Protein AF-A0A9E2DCU9-F1 (afdb_monomer_lite)

Secondary structure (DSSP, 8-state):
----PPPPP-----PPPHHHHHHHHHHHHHHHHHHHHHHH--HHHHHHHHHHHHHHHHHHHHHHHHHT-TTTTTHHHHHHHHHHHHHHTT-TTHHHHHHHHHHHHHHHHHHHHHHT-

Sequence (117 aa):
MTESNPSPPNQSQTALPWDVIIHSTTGIACLVIGAFMVITGAAWSTHTFSALMLLSFVSALIISATTHSWVRGHFLAMAPIIGIALGYLGFEWGFALAYALIW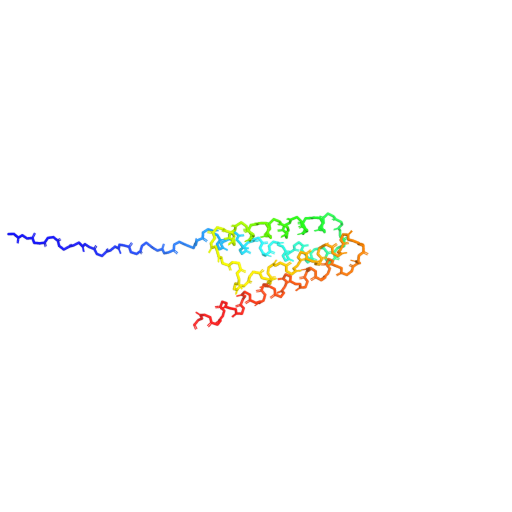AAFLHFVWRGLLQK

Radius of gyration: 19.75 Å; chains: 1; bounding box: 63×26×60 Å

Structure (mmCIF, N/CA/C/O backbone):
data_AF-A0A9E2DCU9-F1
#
_entry.id   AF-A0A9E2DCU9-F1
#
loop_
_atom_site.group_PDB
_atom_site.id
_atom_site.type_symbol
_atom_site.label_atom_id
_atom_site.label_alt_id
_atom_site.label_comp_id
_atom_site.label_asym_id
_atom_site.label_entity_id
_atom_site.label_seq_id
_atom_site.pdbx_PDB_ins_code
_atom_site.Cartn_x
_atom_site.Cartn_y
_atom_site.Cartn_z
_atom_site.occupancy
_atom_site.B_iso_or_equiv
_atom_site.auth_seq_id
_atom_site.auth_comp_id
_atom_site.auth_asym_id
_atom_site.auth_atom_id
_atom_site.pdbx_PDB_model_num
ATOM 1 N N . MET A 1 1 ? -48.124 10.360 42.986 1.00 42.41 1 MET A N 1
ATOM 2 C CA . MET A 1 1 ? -46.720 10.509 42.559 1.00 42.41 1 MET A CA 1
ATOM 3 C C . MET A 1 1 ? -46.439 9.367 41.599 1.00 42.41 1 MET A C 1
ATOM 5 O O . MET A 1 1 ? -46.310 8.240 42.045 1.00 42.41 1 MET A O 1
ATOM 9 N N . THR A 1 2 ? -46.517 9.617 40.296 1.00 46.66 2 THR A N 1
ATOM 10 C CA . THR A 1 2 ? -46.251 8.618 39.250 1.00 46.66 2 THR A CA 1
ATOM 11 C C . THR A 1 2 ? -44.813 8.794 38.782 1.00 46.66 2 THR A C 1
ATOM 13 O O . THR A 1 2 ? -44.493 9.817 38.182 1.00 46.66 2 THR A O 1
ATOM 16 N N . GLU A 1 3 ? -43.951 7.829 39.100 1.00 49.62 3 GLU A N 1
ATOM 17 C CA . GLU A 1 3 ? -42.584 7.760 38.582 1.00 49.62 3 GLU A CA 1
ATOM 18 C C . GLU A 1 3 ? -42.625 7.537 37.066 1.00 49.62 3 GLU A C 1
ATOM 20 O O . GLU A 1 3 ? -43.043 6.488 36.575 1.00 49.62 3 GLU A O 1
ATOM 25 N N . SER A 1 4 ? -42.215 8.549 36.304 1.00 56.34 4 SER A N 1
ATOM 26 C CA . SER A 1 4 ? -41.923 8.409 34.882 1.00 56.34 4 SER A CA 1
ATOM 27 C C . SER A 1 4 ? -40.601 7.656 34.731 1.00 56.34 4 SER A C 1
ATOM 29 O O . SER A 1 4 ? -39.525 8.236 34.878 1.00 56.34 4 SER A O 1
ATOM 31 N N . ASN A 1 5 ? -40.685 6.356 34.468 1.00 64.06 5 ASN A N 1
ATOM 32 C CA . ASN A 1 5 ? -39.532 5.530 34.125 1.00 64.06 5 ASN A CA 1
ATOM 33 C C . ASN A 1 5 ? -38.954 6.022 32.775 1.00 64.06 5 ASN A C 1
ATOM 35 O O . ASN A 1 5 ? -39.722 6.110 31.811 1.00 64.06 5 ASN A O 1
ATOM 39 N N . PRO A 1 6 ? -37.666 6.401 32.668 1.00 63.28 6 PRO A N 1
ATOM 40 C CA . PRO A 1 6 ? -37.107 6.843 31.397 1.00 63.28 6 PRO A CA 1
ATOM 41 C C . PRO A 1 6 ? -37.018 5.661 30.423 1.00 63.28 6 PRO A C 1
ATOM 43 O O . PRO A 1 6 ? -36.475 4.606 30.748 1.00 63.28 6 PRO A O 1
ATOM 46 N N . SER A 1 7 ? -37.556 5.841 29.216 1.00 58.81 7 SER A N 1
ATOM 47 C CA . SER A 1 7 ? -37.438 4.878 28.118 1.00 58.81 7 SER A CA 1
ATOM 48 C C . SER A 1 7 ? -35.965 4.521 27.860 1.00 58.81 7 SER A C 1
ATOM 50 O O . SER A 1 7 ? -35.112 5.412 27.936 1.00 58.81 7 SER A O 1
ATOM 52 N N . PRO A 1 8 ? -35.638 3.259 27.519 1.00 61.66 8 PRO A N 1
ATOM 53 C CA . PRO A 1 8 ? -34.270 2.892 27.179 1.00 61.66 8 PRO A CA 1
ATOM 54 C C . PRO A 1 8 ? -33.796 3.730 25.982 1.00 61.66 8 PRO A C 1
ATOM 56 O O . PRO A 1 8 ? -34.598 4.012 25.083 1.00 61.66 8 PRO A O 1
ATOM 59 N N . PRO A 1 9 ? -32.518 4.152 25.953 1.00 53.56 9 PRO A N 1
ATOM 60 C CA . PRO A 1 9 ? -31.986 4.896 24.828 1.00 53.56 9 PRO A CA 1
ATOM 61 C C . PRO A 1 9 ? -32.189 4.058 23.570 1.00 53.56 9 PRO A C 1
ATOM 63 O O . PRO A 1 9 ? -31.773 2.901 23.500 1.00 53.56 9 PRO A O 1
ATOM 66 N N . ASN A 1 10 ? -32.877 4.654 22.599 1.00 49.81 10 ASN A N 1
ATOM 67 C CA . ASN A 1 10 ? -33.012 4.130 21.254 1.00 49.81 10 ASN A CA 1
ATOM 68 C C . ASN A 1 10 ? -31.593 3.832 20.753 1.00 49.81 10 ASN A C 1
ATOM 70 O O . ASN A 1 10 ? -30.827 4.766 20.508 1.00 49.81 10 ASN A O 1
ATOM 74 N N . GLN A 1 11 ? -31.217 2.551 20.694 1.00 49.78 11 GLN A N 1
ATOM 75 C CA . GLN A 1 11 ? -29.992 2.106 20.046 1.00 49.78 11 GLN A CA 1
ATOM 76 C C . GLN A 1 11 ? -30.174 2.405 18.565 1.00 49.78 11 GLN A C 1
ATOM 78 O O . GLN A 1 11 ? -30.659 1.578 17.794 1.00 49.78 11 GLN A O 1
ATOM 83 N N . SER A 1 12 ? -29.859 3.646 18.200 1.00 50.75 12 SER A N 1
ATOM 84 C CA . SER A 1 12 ? -29.754 4.094 16.829 1.00 50.75 12 SER A CA 1
ATOM 85 C C . SER A 1 12 ? -28.940 3.049 16.089 1.00 50.75 12 SER A C 1
ATOM 87 O O . SER A 1 12 ? -27.797 2.761 16.451 1.00 50.75 12 SER A O 1
ATOM 89 N N . GLN A 1 13 ? -29.595 2.436 15.101 1.00 49.50 13 GLN A N 1
ATOM 90 C CA . GLN A 1 13 ? -29.004 1.526 14.133 1.00 49.50 13 GLN A CA 1
ATOM 91 C C . GLN A 1 13 ? -27.599 2.025 13.823 1.00 49.50 13 GLN A C 1
ATOM 93 O O . GLN A 1 13 ? -27.435 3.145 13.340 1.00 49.50 13 GLN A O 1
ATOM 98 N N . THR A 1 14 ? -26.603 1.243 14.229 1.00 55.38 14 THR A N 1
ATOM 99 C CA . THR A 1 14 ? -25.198 1.630 14.223 1.00 55.38 14 THR A CA 1
ATOM 100 C C . THR A 1 14 ? -24.789 1.892 12.779 1.00 55.38 14 THR A C 1
ATOM 102 O O . THR A 1 14 ? -24.464 0.966 12.039 1.00 55.38 14 THR A O 1
ATOM 105 N N . ALA A 1 15 ? -24.894 3.147 12.342 1.00 62.94 15 ALA A N 1
ATOM 106 C CA . ALA A 1 15 ? -24.422 3.560 11.036 1.00 62.94 15 ALA A CA 1
ATOM 107 C C . ALA A 1 15 ? -22.939 3.190 10.965 1.00 62.94 15 ALA A C 1
ATOM 109 O O . ALA A 1 15 ? -22.185 3.490 11.895 1.00 62.94 15 ALA A O 1
ATOM 110 N N . LEU A 1 16 ? -22.548 2.488 9.897 1.00 64.25 16 LEU A N 1
ATOM 111 C CA . LEU A 1 16 ? -21.153 2.134 9.665 1.00 64.25 16 LEU A CA 1
ATOM 112 C C . LEU A 1 16 ? -20.313 3.408 9.788 1.00 64.25 16 LEU A C 1
ATOM 114 O O . LEU A 1 16 ? -20.613 4.395 9.108 1.00 64.25 16 LEU A O 1
ATOM 118 N N . PRO A 1 17 ? -19.310 3.423 10.674 1.00 79.75 17 PRO A N 1
ATOM 119 C CA . PRO A 1 17 ? -18.591 4.645 10.954 1.00 79.75 17 PRO A CA 1
ATOM 120 C C . PRO A 1 17 ? -17.807 5.056 9.698 1.00 79.75 17 PRO A C 1
ATOM 122 O O . PRO A 1 17 ? -17.229 4.226 8.988 1.00 79.75 17 PRO A O 1
ATOM 125 N N . TRP A 1 18 ? -17.868 6.349 9.370 1.00 77.56 18 TRP A N 1
ATOM 126 C CA . TRP A 1 18 ? -17.344 6.891 8.110 1.00 77.56 18 TRP A CA 1
ATOM 127 C C . TRP A 1 18 ? -15.843 6.644 7.921 1.00 77.56 18 TRP A C 1
ATOM 129 O O . TRP A 1 18 ? -15.385 6.526 6.785 1.00 77.56 18 TRP A O 1
ATOM 139 N N . ASP A 1 19 ? -15.082 6.525 9.010 1.00 68.75 19 ASP A N 1
ATOM 140 C CA . ASP A 1 19 ? -13.652 6.221 8.966 1.00 68.75 19 ASP A CA 1
ATOM 141 C C . ASP A 1 19 ? -13.383 4.841 8.348 1.00 68.75 19 ASP A C 1
ATOM 143 O O . ASP A 1 19 ? -12.504 4.712 7.496 1.00 68.75 19 ASP A O 1
ATOM 147 N N . VAL A 1 20 ? -14.194 3.833 8.692 1.00 76.06 20 VAL A N 1
ATOM 148 C CA . VAL A 1 20 ? -14.049 2.463 8.185 1.00 76.06 20 VAL A CA 1
ATOM 149 C C . VAL A 1 20 ? -14.339 2.412 6.692 1.00 76.06 20 VAL A C 1
ATOM 151 O O . VAL A 1 20 ? -13.626 1.732 5.950 1.00 76.06 20 VAL A O 1
ATOM 154 N N . ILE A 1 21 ? -15.355 3.153 6.239 1.00 82.62 21 ILE A N 1
ATOM 155 C CA . ILE A 1 21 ? -15.707 3.248 4.820 1.00 82.62 21 ILE A CA 1
ATOM 156 C C . ILE A 1 21 ? -14.536 3.857 4.050 1.00 82.62 21 ILE A C 1
ATOM 158 O O . ILE A 1 21 ? -14.022 3.219 3.136 1.00 82.62 21 ILE A O 1
ATOM 162 N N . ILE A 1 22 ? -14.066 5.038 4.460 1.00 81.75 22 ILE A N 1
ATOM 163 C CA . ILE A 1 22 ? -13.003 5.776 3.763 1.00 81.75 22 ILE A CA 1
ATOM 164 C C . ILE A 1 22 ? -11.688 4.988 3.760 1.00 81.75 22 ILE A C 1
ATOM 166 O O . ILE A 1 22 ? -11.009 4.912 2.732 1.00 81.75 22 ILE A O 1
ATOM 170 N N . HIS A 1 23 ? -11.326 4.372 4.885 1.00 79.06 23 HIS A N 1
ATOM 171 C CA . HIS A 1 23 ? -10.111 3.573 4.995 1.00 79.06 23 HIS A CA 1
ATOM 172 C C . HIS A 1 23 ? -10.166 2.339 4.086 1.00 79.06 23 HIS A C 1
ATOM 174 O O . HIS A 1 23 ? -9.235 2.089 3.317 1.00 79.06 23 HIS A O 1
ATOM 180 N N . SER A 1 24 ? -11.289 1.613 4.102 1.00 79.81 24 SER A N 1
ATOM 181 C CA . SER A 1 24 ? -11.481 0.418 3.273 1.00 79.81 24 SER A CA 1
ATOM 182 C C . SER A 1 24 ? -11.516 0.759 1.782 1.00 79.81 24 SER A C 1
ATOM 184 O O . SER A 1 24 ? -10.864 0.086 0.984 1.00 79.81 24 SER A O 1
ATOM 186 N N . THR A 1 25 ? -12.207 1.836 1.387 1.00 85.00 25 THR A N 1
ATOM 187 C CA . THR A 1 25 ? -12.246 2.283 -0.015 1.00 85.00 25 THR A CA 1
ATOM 188 C C . THR A 1 25 ? -10.877 2.738 -0.503 1.00 85.00 25 THR A C 1
ATOM 190 O O . THR A 1 25 ? -10.495 2.415 -1.626 1.00 85.00 25 THR A O 1
ATOM 193 N N . THR A 1 26 ? -10.112 3.438 0.341 1.00 84.88 26 THR A N 1
ATOM 194 C CA . THR A 1 26 ? -8.754 3.888 0.003 1.00 84.88 26 THR A CA 1
ATOM 195 C C . THR A 1 26 ? -7.809 2.699 -0.163 1.00 84.88 26 THR A C 1
ATOM 197 O O . THR A 1 26 ? -7.063 2.646 -1.138 1.00 84.88 26 THR A O 1
ATOM 200 N N . GLY A 1 27 ? -7.886 1.702 0.725 1.00 83.50 27 GLY A N 1
ATOM 201 C CA . GLY A 1 27 ? -7.094 0.475 0.622 1.00 83.50 27 GLY A CA 1
ATOM 202 C C . GLY A 1 27 ? -7.379 -0.311 -0.662 1.00 83.50 27 GLY A C 1
ATOM 203 O O . GLY A 1 27 ? -6.448 -0.698 -1.367 1.00 83.50 27 GLY A O 1
ATOM 204 N N . ILE A 1 28 ? -8.657 -0.478 -1.020 1.00 87.25 28 ILE A N 1
ATOM 205 C CA . ILE A 1 28 ? -9.061 -1.158 -2.262 1.00 87.25 28 ILE A CA 1
ATOM 206 C C . ILE A 1 28 ? -8.603 -0.367 -3.493 1.00 87.25 28 ILE A C 1
ATOM 208 O O . ILE A 1 28 ? -8.044 -0.952 -4.420 1.00 87.25 28 ILE A O 1
ATOM 212 N N . ALA A 1 29 ? -8.779 0.957 -3.500 1.00 88.00 29 ALA A N 1
ATOM 213 C CA . ALA A 1 29 ? -8.297 1.804 -4.590 1.00 88.00 29 ALA A CA 1
ATOM 214 C C . ALA A 1 29 ? -6.777 1.663 -4.778 1.00 88.00 29 ALA A C 1
ATOM 216 O O . ALA A 1 29 ? -6.301 1.519 -5.903 1.00 88.00 29 ALA A O 1
ATOM 217 N N . CYS A 1 30 ? -6.021 1.611 -3.680 1.00 87.50 30 CYS A 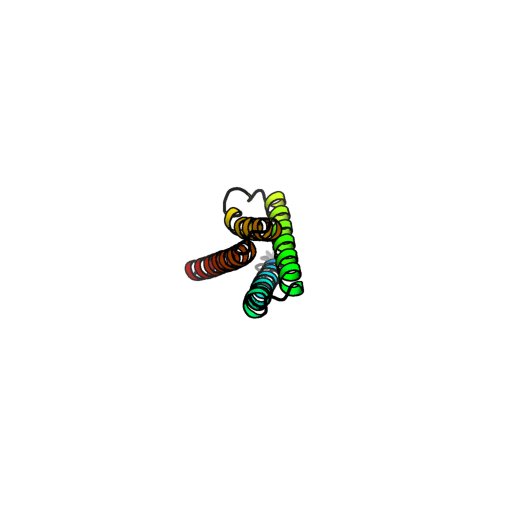N 1
ATOM 218 C CA . CYS A 1 30 ? -4.582 1.376 -3.717 1.00 87.50 30 CYS A CA 1
ATOM 219 C C . CYS A 1 30 ? -4.216 -0.001 -4.294 1.00 87.50 30 CYS A C 1
ATOM 221 O O . CYS A 1 30 ? -3.256 -0.102 -5.054 1.00 87.50 30 CYS A O 1
ATOM 223 N N . LEU A 1 31 ? -4.983 -1.056 -3.993 1.00 88.56 31 LEU A N 1
ATOM 224 C CA . LEU A 1 31 ? -4.774 -2.386 -4.581 1.00 88.56 31 LEU A CA 1
ATOM 225 C C . LEU A 1 31 ? -5.035 -2.401 -6.091 1.00 88.56 31 LEU A C 1
ATOM 227 O O . LEU A 1 31 ? -4.268 -3.020 -6.829 1.00 88.56 31 LEU A O 1
ATOM 231 N N . VAL A 1 32 ? -6.078 -1.706 -6.553 1.00 90.94 32 VAL A N 1
ATOM 232 C CA . VAL A 1 32 ? -6.423 -1.607 -7.981 1.00 90.94 32 VAL A CA 1
ATOM 233 C C . VAL A 1 32 ? -5.365 -0.814 -8.745 1.00 90.94 32 VAL A C 1
ATOM 235 O O . VAL A 1 32 ? -4.878 -1.276 -9.775 1.00 90.94 32 VAL A O 1
ATOM 238 N N . ILE A 1 33 ? -4.953 0.347 -8.231 1.00 89.62 33 ILE A N 1
ATOM 239 C CA . ILE A 1 33 ? -3.918 1.170 -8.874 1.00 89.62 33 ILE A CA 1
ATOM 240 C C . ILE A 1 33 ? -2.548 0.486 -8.790 1.00 89.62 33 ILE A C 1
ATOM 242 O O . ILE A 1 33 ? -1.782 0.522 -9.749 1.00 89.62 33 ILE A O 1
ATOM 246 N N . GLY A 1 34 ? -2.246 -0.206 -7.690 1.00 86.31 34 GLY A N 1
ATOM 247 C CA . GLY A 1 34 ? -1.045 -1.031 -7.575 1.00 86.31 34 GLY A CA 1
ATOM 248 C C . GLY A 1 34 ? -1.040 -2.208 -8.559 1.00 86.31 34 GLY A C 1
ATOM 249 O O . GLY A 1 34 ? -0.013 -2.486 -9.172 1.00 86.31 34 GLY A O 1
ATOM 250 N N . ALA A 1 35 ? -2.189 -2.850 -8.799 1.00 87.62 35 ALA A N 1
ATOM 251 C CA . ALA A 1 35 ? -2.314 -3.877 -9.836 1.00 87.62 35 ALA A CA 1
ATOM 252 C C . ALA A 1 35 ? -2.079 -3.283 -11.230 1.00 87.62 35 ALA A C 1
ATOM 254 O O . ALA A 1 35 ? -1.343 -3.850 -12.034 1.00 87.62 35 ALA A O 1
ATOM 255 N N . PHE A 1 36 ? -2.659 -2.111 -11.502 1.00 89.06 36 PHE A N 1
ATOM 256 C CA . PHE A 1 36 ? -2.473 -1.409 -12.767 1.00 89.06 36 PHE A CA 1
ATOM 257 C C . PHE A 1 36 ? -1.006 -1.023 -12.994 1.00 89.06 36 PHE A C 1
ATOM 259 O O . PHE A 1 36 ? -0.495 -1.201 -14.098 1.00 89.06 36 PHE A O 1
ATOM 266 N N . MET A 1 37 ? -0.303 -0.588 -11.946 1.00 88.81 37 MET A N 1
ATOM 267 C CA . MET A 1 37 ? 1.138 -0.330 -11.969 1.00 88.81 37 MET A CA 1
ATOM 268 C C . MET A 1 37 ? 1.921 -1.587 -12.369 1.00 88.81 37 MET A C 1
ATOM 270 O O . MET A 1 37 ? 2.758 -1.511 -13.263 1.00 88.81 37 MET A O 1
ATOM 274 N N . VAL A 1 38 ? 1.634 -2.741 -11.756 1.00 83.94 38 VAL A N 1
ATOM 275 C CA . VAL A 1 38 ? 2.339 -4.004 -12.045 1.00 83.94 38 VAL A CA 1
ATOM 276 C C . VAL A 1 38 ? 2.038 -4.525 -13.455 1.00 83.94 38 VAL A C 1
ATOM 278 O O . VAL A 1 38 ? 2.938 -5.027 -14.119 1.00 83.94 38 VAL A O 1
ATOM 281 N N . ILE A 1 39 ? 0.795 -4.402 -13.928 1.00 86.88 39 ILE A N 1
ATOM 282 C CA . ILE A 1 39 ? 0.370 -4.938 -15.231 1.00 86.88 39 ILE A CA 1
ATOM 283 C C . ILE A 1 39 ? 0.823 -4.046 -16.391 1.00 86.88 39 ILE A C 1
ATOM 285 O O . ILE A 1 39 ? 1.240 -4.551 -17.429 1.00 86.88 39 ILE A O 1
ATOM 289 N N . THR A 1 40 ? 0.707 -2.724 -16.246 1.00 83.06 40 THR A N 1
ATOM 290 C CA . THR A 1 40 ? 0.947 -1.780 -17.351 1.00 83.06 40 THR A CA 1
ATOM 291 C C . THR A 1 40 ? 2.318 -1.120 -17.311 1.00 83.06 40 THR A C 1
ATOM 293 O O . THR A 1 40 ? 2.754 -0.585 -18.327 1.00 83.06 40 THR A O 1
ATOM 296 N N . GLY A 1 41 ? 2.987 -1.103 -16.153 1.00 78.44 41 GLY A N 1
ATOM 297 C CA . GLY A 1 41 ? 4.252 -0.387 -15.965 1.00 78.44 41 GLY A CA 1
ATOM 298 C C . GLY A 1 41 ? 4.144 1.130 -16.164 1.00 78.44 41 GLY A C 1
ATOM 299 O O . GLY A 1 41 ? 5.159 1.807 -16.316 1.00 78.44 41 GLY A O 1
ATOM 300 N N . ALA A 1 42 ? 2.930 1.688 -16.208 1.00 82.56 42 ALA A N 1
ATOM 301 C CA . ALA A 1 42 ? 2.733 3.089 -16.541 1.00 82.56 42 ALA A CA 1
ATOM 302 C C . ALA A 1 42 ? 3.216 4.009 -15.408 1.00 82.56 42 ALA A C 1
ATOM 304 O O . ALA A 1 42 ? 2.751 3.908 -14.271 1.00 82.56 42 ALA A O 1
ATOM 305 N N . ALA A 1 43 ? 4.089 4.969 -15.735 1.00 83.06 43 ALA A N 1
ATOM 306 C CA . ALA A 1 43 ? 4.691 5.882 -14.758 1.00 83.06 43 ALA A CA 1
ATOM 307 C C . ALA A 1 43 ? 3.650 6.667 -13.938 1.00 83.06 43 ALA A C 1
ATOM 309 O O . ALA A 1 43 ? 3.807 6.840 -12.729 1.00 83.06 43 ALA A O 1
ATOM 310 N N . TRP A 1 44 ? 2.543 7.085 -14.565 1.00 86.06 44 TRP A N 1
ATOM 311 C CA . TRP A 1 44 ? 1.460 7.781 -13.865 1.00 86.06 44 TRP A CA 1
ATOM 312 C C . TRP A 1 44 ? 0.855 6.921 -12.746 1.00 86.06 44 TRP A C 1
ATOM 314 O O . TRP A 1 44 ? 0.590 7.434 -11.664 1.00 86.06 44 TRP A O 1
ATOM 324 N N . SER A 1 45 ? 0.725 5.607 -12.963 1.00 85.69 45 SER A N 1
ATOM 325 C CA . SER A 1 45 ? 0.171 4.670 -11.982 1.00 85.69 45 SER A CA 1
ATOM 326 C C . SER A 1 45 ? 1.086 4.517 -10.773 1.00 85.69 45 SER A C 1
ATOM 328 O O . SER A 1 45 ? 0.603 4.452 -9.646 1.00 85.69 45 SER A O 1
ATOM 330 N N . THR A 1 46 ? 2.403 4.513 -10.987 1.00 86.38 46 THR A N 1
ATOM 331 C CA . THR A 1 46 ? 3.406 4.470 -9.915 1.00 86.38 46 THR A CA 1
ATOM 332 C C . THR A 1 46 ? 3.326 5.712 -9.032 1.00 86.38 46 THR A C 1
ATOM 334 O O . THR A 1 46 ? 3.338 5.607 -7.802 1.00 86.38 46 THR A O 1
ATOM 337 N N . HIS A 1 47 ? 3.194 6.894 -9.640 1.00 87.88 47 HIS A N 1
ATOM 338 C CA . HIS A 1 47 ? 3.059 8.146 -8.897 1.00 87.88 47 HIS A CA 1
ATOM 339 C C . HIS A 1 47 ? 1.726 8.220 -8.145 1.00 87.88 47 HIS A C 1
ATOM 341 O O . HIS A 1 47 ? 1.717 8.582 -6.969 1.00 87.88 47 HIS A O 1
ATOM 347 N N . THR A 1 48 ? 0.615 7.811 -8.767 1.00 88.44 48 THR A N 1
ATOM 348 C CA . THR A 1 48 ? -0.698 7.763 -8.107 1.00 88.44 48 THR A CA 1
ATOM 349 C C . THR A 1 48 ? -0.721 6.757 -6.956 1.00 88.44 48 THR A C 1
ATOM 351 O O . THR A 1 48 ? -1.177 7.097 -5.866 1.00 88.44 48 THR A O 1
ATOM 354 N N . PHE A 1 49 ? -0.177 5.551 -7.151 1.00 88.06 49 PHE A N 1
ATOM 355 C CA . PHE A 1 49 ? -0.029 4.547 -6.094 1.00 88.06 49 PHE A CA 1
ATOM 356 C C . PHE A 1 49 ? 0.798 5.097 -4.930 1.00 88.06 49 PHE A C 1
ATOM 358 O O . PHE A 1 49 ? 0.372 5.045 -3.777 1.00 88.06 49 PHE A O 1
ATOM 365 N N . SER A 1 50 ? 1.949 5.700 -5.236 1.00 86.94 50 SER A N 1
ATOM 366 C CA . SER A 1 50 ? 2.823 6.289 -4.222 1.00 86.94 50 SER A CA 1
ATOM 367 C C . SER A 1 50 ? 2.113 7.378 -3.422 1.00 86.94 50 SER A C 1
ATOM 369 O O . SER A 1 50 ? 2.204 7.387 -2.198 1.00 86.94 50 SER A O 1
ATOM 371 N N . ALA A 1 51 ? 1.375 8.267 -4.093 1.00 88.50 51 ALA A N 1
ATOM 372 C CA . ALA A 1 51 ? 0.644 9.353 -3.451 1.00 88.50 51 ALA A CA 1
ATOM 373 C C . ALA A 1 51 ? -0.456 8.839 -2.511 1.00 88.50 51 ALA A C 1
ATOM 375 O O . ALA A 1 51 ? -0.558 9.309 -1.380 1.00 88.50 51 ALA A O 1
ATOM 376 N N . LEU A 1 52 ? -1.243 7.845 -2.939 1.00 86.50 52 LEU A N 1
ATOM 377 C CA . LEU A 1 52 ? -2.294 7.244 -2.110 1.00 86.50 52 LEU A CA 1
ATOM 378 C C . LEU A 1 52 ? -1.727 6.521 -0.886 1.00 86.50 52 LEU A C 1
ATOM 380 O O . LEU A 1 52 ? -2.292 6.605 0.207 1.00 86.50 52 LEU A O 1
ATOM 384 N N . MET A 1 53 ? -0.591 5.845 -1.050 1.00 86.12 53 MET A N 1
ATOM 385 C CA . MET A 1 53 ? 0.108 5.189 0.051 1.00 86.12 53 MET A CA 1
ATOM 386 C C . MET A 1 53 ? 0.660 6.193 1.057 1.00 86.12 53 MET A C 1
ATOM 388 O O . MET A 1 53 ? 0.472 6.015 2.259 1.00 86.12 53 MET A O 1
ATOM 392 N N . LEU A 1 54 ? 1.286 7.272 0.580 1.00 85.44 54 LEU A N 1
ATOM 393 C CA . LEU A 1 54 ? 1.798 8.342 1.436 1.00 85.44 54 LEU A CA 1
ATOM 394 C C . LEU A 1 54 ? 0.661 9.050 2.178 1.00 85.44 54 LEU A C 1
ATOM 396 O O . LEU A 1 54 ? 0.764 9.271 3.381 1.00 85.44 54 LEU A O 1
ATOM 400 N N . LEU A 1 55 ? -0.446 9.342 1.490 1.00 84.69 55 LEU A N 1
ATOM 401 C CA . LEU A 1 55 ? -1.640 9.923 2.101 1.00 84.69 55 LEU A CA 1
ATOM 402 C C . LEU A 1 55 ? -2.189 9.014 3.208 1.00 84.69 55 LEU A C 1
ATOM 404 O O . LEU A 1 55 ? -2.404 9.476 4.326 1.00 84.69 55 LEU A O 1
ATOM 408 N N . SER A 1 56 ? -2.330 7.715 2.928 1.00 78.50 56 SER A N 1
ATOM 409 C CA . SER A 1 56 ? -2.797 6.722 3.906 1.00 78.50 56 SER A CA 1
ATOM 410 C C . SER A 1 56 ? -1.864 6.624 5.115 1.00 78.50 56 SER A C 1
ATOM 412 O O . SER A 1 56 ? -2.324 6.534 6.252 1.00 78.50 56 SER A O 1
ATOM 414 N N . PHE A 1 57 ? -0.552 6.694 4.889 1.00 80.25 57 PHE A N 1
ATOM 415 C CA . PHE A 1 57 ? 0.453 6.716 5.946 1.00 80.25 57 PHE A CA 1
ATOM 416 C C . PHE A 1 57 ? 0.376 7.982 6.804 1.00 80.25 57 PHE A C 1
ATOM 418 O O . PHE A 1 57 ? 0.417 7.892 8.028 1.00 80.25 57 PHE A O 1
ATOM 425 N N . VAL A 1 58 ? 0.219 9.160 6.197 1.00 81.81 58 VAL A N 1
ATOM 426 C CA . VAL A 1 58 ? 0.068 10.419 6.941 1.00 81.81 58 VAL A CA 1
ATOM 427 C C . VAL A 1 58 ? -1.220 10.403 7.764 1.00 81.81 58 VAL A C 1
ATOM 429 O O . VAL A 1 58 ? -1.192 10.761 8.939 1.00 81.81 58 VAL A O 1
ATOM 432 N N . SER A 1 59 ? -2.334 9.921 7.205 1.00 74.12 59 SER A N 1
ATOM 433 C CA . SER A 1 59 ? -3.577 9.736 7.961 1.00 74.12 59 SER A CA 1
ATOM 434 C C . SER A 1 59 ? -3.382 8.791 9.148 1.00 74.12 59 SER A C 1
ATOM 436 O O . SER A 1 59 ? -3.811 9.103 10.257 1.00 74.12 59 SER A O 1
ATOM 438 N N . ALA A 1 60 ? -2.675 7.678 8.944 1.00 73.56 60 ALA A N 1
ATOM 439 C CA . ALA A 1 60 ? -2.323 6.734 9.998 1.00 73.56 60 ALA A CA 1
ATOM 440 C C . ALA A 1 60 ? -1.448 7.376 11.094 1.00 73.56 60 ALA A C 1
ATOM 442 O O . ALA A 1 60 ? -1.715 7.184 12.279 1.00 73.56 60 ALA A O 1
ATOM 443 N N . LEU A 1 61 ? -0.463 8.208 10.733 1.00 74.81 61 LEU A N 1
ATOM 444 C CA . LEU A 1 61 ? 0.350 8.964 11.693 1.00 74.81 61 LEU A CA 1
ATOM 445 C C . LEU A 1 61 ? -0.482 9.947 12.519 1.00 74.81 61 LEU A C 1
ATOM 447 O O . LEU A 1 61 ? -0.315 10.005 13.735 1.00 74.81 61 LEU A O 1
ATOM 451 N N . ILE A 1 62 ? -1.379 10.698 11.875 1.00 74.75 62 ILE A N 1
ATOM 452 C CA . ILE A 1 62 ? -2.250 11.663 12.557 1.00 74.75 62 ILE A CA 1
ATOM 453 C C . ILE A 1 62 ? -3.158 10.932 13.550 1.00 74.75 62 ILE A C 1
ATOM 455 O O . ILE A 1 62 ? -3.216 11.318 14.713 1.00 74.75 62 ILE A O 1
ATOM 459 N N . ILE A 1 63 ? -3.813 9.848 13.126 1.00 72.94 63 ILE A N 1
ATOM 460 C CA . ILE A 1 63 ? -4.696 9.048 13.989 1.00 72.94 63 ILE A CA 1
ATOM 461 C C . ILE A 1 63 ? -3.903 8.404 15.132 1.00 72.94 63 ILE A C 1
ATOM 463 O O . ILE A 1 63 ? -4.344 8.403 16.280 1.00 72.94 63 ILE A O 1
ATOM 467 N N . SER A 1 64 ? -2.715 7.874 14.845 1.00 67.00 64 SER A N 1
ATOM 468 C CA . SER A 1 64 ? -1.816 7.294 15.845 1.00 67.00 64 SER A CA 1
ATOM 469 C C . SER A 1 64 ? -1.395 8.320 16.904 1.00 67.00 64 SER A C 1
ATOM 471 O O . SER A 1 64 ? -1.430 8.022 18.101 1.00 67.00 64 SER A O 1
ATOM 473 N N . ALA A 1 65 ? -1.050 9.541 16.479 1.00 69.75 65 ALA A N 1
ATOM 474 C CA . ALA A 1 65 ? -0.663 10.634 17.364 1.00 69.75 65 ALA A CA 1
ATOM 475 C C . ALA A 1 65 ? -1.835 11.122 18.229 1.00 69.75 65 ALA A C 1
ATOM 477 O O . ALA A 1 65 ? -1.652 11.365 19.419 1.00 69.75 65 ALA A O 1
ATOM 478 N N . THR A 1 66 ? -3.045 11.216 17.671 1.00 74.25 66 THR A N 1
ATOM 479 C CA . THR A 1 66 ? -4.227 11.679 18.416 1.00 74.25 66 THR A CA 1
ATOM 480 C C . THR A 1 66 ? -4.766 10.636 19.394 1.00 74.25 66 THR A C 1
ATOM 482 O O . THR A 1 66 ? -5.349 11.002 20.411 1.00 74.25 66 THR A O 1
ATOM 485 N N . THR A 1 67 ? -4.562 9.342 19.124 1.00 66.31 67 THR A N 1
ATOM 486 C CA . THR A 1 67 ? -5.092 8.237 19.947 1.00 66.31 67 THR A CA 1
ATOM 487 C C . THR A 1 67 ? -4.058 7.574 20.863 1.00 66.31 67 THR A C 1
ATOM 489 O O . THR A 1 67 ? -4.396 6.607 21.544 1.00 66.31 67 THR A O 1
ATOM 492 N N . HIS A 1 68 ? -2.802 8.049 20.897 1.00 58.94 68 HIS A N 1
ATOM 493 C CA . HIS A 1 68 ? -1.692 7.430 21.651 1.00 58.94 68 HIS A CA 1
ATOM 494 C C . HIS A 1 68 ? -1.532 5.909 21.394 1.00 58.94 68 HIS A C 1
ATOM 496 O O . HIS A 1 68 ? -1.012 5.163 22.224 1.00 58.94 68 HIS A O 1
ATOM 502 N N . SER A 1 69 ? -1.960 5.422 20.225 1.00 57.06 69 SER A N 1
ATOM 503 C CA . SER A 1 69 ? -2.038 3.989 19.895 1.00 57.06 69 SER A CA 1
ATOM 504 C C . SER A 1 69 ? -0.802 3.452 19.162 1.00 57.06 69 SER A C 1
ATOM 506 O O . SER A 1 69 ? -0.748 2.275 18.790 1.00 57.06 69 SER A O 1
ATOM 508 N N . TRP A 1 70 ? 0.220 4.300 18.998 1.00 50.38 70 TRP A N 1
ATOM 509 C CA . TRP A 1 70 ? 1.425 4.068 18.194 1.00 50.38 70 TRP A CA 1
ATOM 510 C C . TRP A 1 70 ? 2.099 2.713 18.458 1.00 50.38 70 TRP A C 1
ATOM 512 O O . TRP A 1 70 ? 2.605 2.069 17.540 1.00 50.38 70 TRP A O 1
ATOM 522 N N . VAL A 1 71 ? 2.067 2.224 19.698 1.00 50.41 71 VAL A N 1
ATOM 523 C CA . VAL A 1 71 ? 2.925 1.113 20.131 1.00 50.41 71 VAL A CA 1
ATOM 524 C C . VAL A 1 71 ? 2.395 -0.279 19.744 1.00 50.41 71 VAL A C 1
ATOM 526 O O . VAL A 1 71 ? 3.179 -1.220 19.691 1.00 50.41 71 VAL A O 1
ATOM 529 N N . ARG A 1 72 ? 1.098 -0.464 19.442 1.00 54.69 72 ARG A N 1
ATOM 530 C CA . ARG A 1 72 ? 0.505 -1.825 19.412 1.00 54.69 72 ARG A CA 1
ATOM 531 C C . ARG A 1 72 ? 0.131 -2.415 18.047 1.00 54.69 72 ARG A C 1
ATOM 533 O O . ARG A 1 72 ? -0.326 -3.553 18.015 1.00 54.69 72 ARG A O 1
ATOM 540 N N . GLY A 1 73 ? 0.356 -1.721 16.927 1.00 53.28 73 GLY A N 1
ATOM 541 C CA . GLY A 1 73 ? 0.021 -2.302 15.611 1.00 53.28 73 GLY A CA 1
ATOM 542 C C . GLY A 1 73 ? 0.352 -1.508 14.344 1.00 53.28 73 GLY A C 1
ATOM 543 O O . GLY A 1 73 ? 0.172 -2.038 13.252 1.00 53.28 73 GLY A O 1
ATOM 544 N N . HIS A 1 74 ? 0.861 -0.275 14.441 1.00 59.34 74 HIS A N 1
ATOM 545 C CA . HIS A 1 74 ? 1.039 0.591 13.263 1.00 59.34 74 HIS A CA 1
ATOM 546 C C . HIS A 1 74 ? 2.212 0.217 12.340 1.00 59.34 74 HIS A C 1
ATOM 548 O O 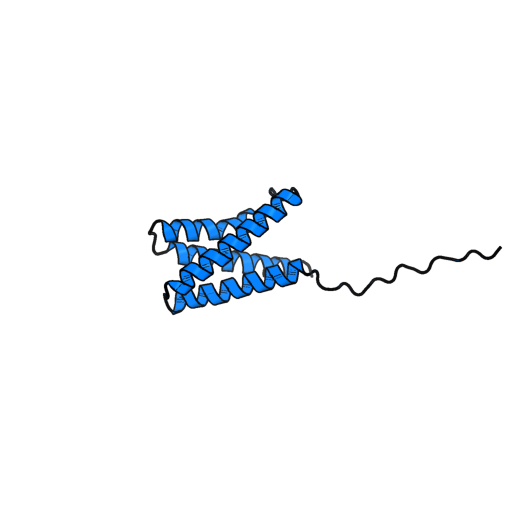. HIS A 1 74 ? 2.244 0.658 11.194 1.00 59.34 74 HIS A O 1
ATOM 554 N N . PHE A 1 75 ? 3.146 -0.630 12.785 1.00 60.41 75 PHE A N 1
ATOM 555 C CA . PHE A 1 75 ? 4.321 -1.024 11.993 1.00 60.41 75 PHE A CA 1
ATOM 556 C C . PHE A 1 75 ? 3.965 -1.654 10.640 1.00 60.41 75 PHE A C 1
ATOM 558 O O . PHE A 1 75 ? 4.659 -1.431 9.650 1.00 60.41 75 PHE A O 1
ATOM 565 N N . LEU A 1 76 ? 2.853 -2.387 10.575 1.00 60.94 76 LEU A N 1
ATOM 566 C CA . LEU A 1 76 ? 2.426 -3.071 9.356 1.00 60.94 76 LEU A CA 1
ATOM 567 C C . LEU A 1 76 ? 1.920 -2.079 8.289 1.00 60.94 76 LEU A C 1
ATOM 569 O O . LEU A 1 76 ? 2.141 -2.291 7.102 1.00 60.94 76 LEU A O 1
ATOM 573 N N . ALA A 1 77 ? 1.343 -0.947 8.711 1.00 62.38 77 ALA A N 1
ATOM 574 C CA . ALA A 1 77 ? 0.927 0.139 7.819 1.00 62.38 77 ALA A CA 1
ATOM 575 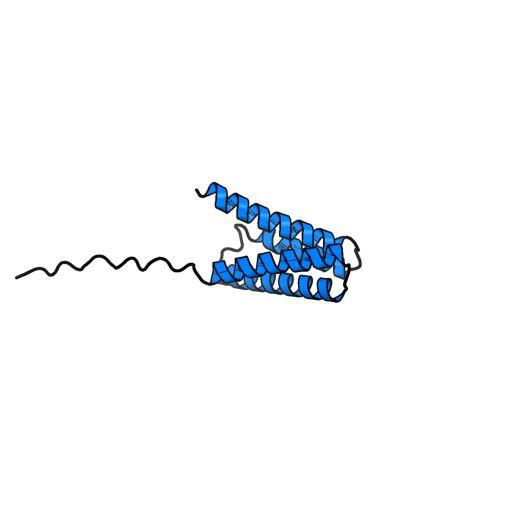C C . ALA A 1 77 ? 2.106 0.996 7.319 1.00 62.38 77 ALA A C 1
ATOM 577 O O . ALA A 1 77 ? 2.010 1.630 6.272 1.00 62.38 77 ALA A O 1
ATOM 578 N N . MET A 1 78 ? 3.229 1.008 8.047 1.00 70.75 78 MET A N 1
ATOM 579 C CA . MET A 1 78 ? 4.438 1.742 7.652 1.00 70.75 78 MET A CA 1
ATOM 580 C C . MET A 1 78 ? 5.316 0.963 6.665 1.00 70.75 78 MET A C 1
ATOM 582 O O . MET A 1 78 ? 6.067 1.568 5.903 1.00 70.75 78 MET A O 1
ATOM 586 N N . ALA A 1 79 ? 5.222 -0.370 6.654 1.00 78.81 79 ALA A N 1
ATOM 587 C CA . ALA A 1 79 ? 6.077 -1.225 5.834 1.00 78.81 79 ALA A CA 1
ATOM 588 C C . ALA A 1 79 ? 6.048 -0.882 4.327 1.00 78.81 79 ALA A C 1
ATOM 590 O O . ALA A 1 79 ? 7.119 -0.772 3.726 1.00 78.81 79 ALA A O 1
ATOM 591 N N . PRO A 1 80 ? 4.886 -0.634 3.692 1.00 81.62 80 PRO A N 1
ATOM 592 C CA . PRO A 1 80 ? 4.849 -0.344 2.261 1.00 81.62 80 PRO A CA 1
ATOM 593 C C . PRO A 1 80 ? 5.562 0.957 1.856 1.00 81.62 80 PRO A C 1
ATOM 595 O O . PRO A 1 80 ? 6.045 1.066 0.729 1.00 81.62 80 PRO A O 1
ATOM 598 N N . ILE A 1 81 ? 5.661 1.937 2.764 1.00 84.81 81 ILE A N 1
ATOM 599 C CA . ILE A 1 81 ? 6.351 3.212 2.506 1.00 84.81 81 ILE A CA 1
ATOM 600 C C . ILE A 1 81 ? 7.849 2.995 2.301 1.00 84.81 81 ILE A C 1
ATOM 602 O O . ILE A 1 81 ? 8.457 3.671 1.474 1.00 84.81 81 ILE A O 1
ATOM 606 N N . ILE A 1 82 ? 8.434 2.006 2.982 1.00 85.75 82 ILE A N 1
ATOM 607 C CA . ILE A 1 82 ? 9.834 1.617 2.778 1.00 85.75 82 ILE A CA 1
ATOM 608 C C . ILE A 1 82 ? 10.030 1.107 1.345 1.00 85.75 82 ILE A C 1
ATOM 610 O O . ILE A 1 82 ? 10.993 1.493 0.687 1.00 85.75 82 ILE A O 1
ATOM 614 N N . GLY A 1 83 ? 9.093 0.307 0.826 1.00 85.81 83 GLY A N 1
ATOM 615 C CA . GLY A 1 83 ? 9.124 -0.140 -0.568 1.00 85.81 83 GLY A CA 1
ATOM 616 C C . GLY A 1 83 ? 9.059 1.027 -1.558 1.00 85.81 83 GLY A C 1
ATOM 617 O O . GLY A 1 83 ? 9.847 1.081 -2.499 1.00 85.81 83 GLY A O 1
ATOM 618 N N . ILE A 1 84 ? 8.195 2.016 -1.306 1.00 86.94 84 ILE A N 1
ATOM 619 C CA . ILE A 1 84 ? 8.108 3.224 -2.144 1.00 86.94 84 ILE A CA 1
ATOM 620 C C . ILE A 1 84 ? 9.417 4.016 -2.104 1.00 86.94 84 ILE A C 1
ATOM 622 O O . ILE A 1 84 ? 9.918 4.416 -3.153 1.00 86.94 84 ILE A O 1
ATOM 626 N N . ALA A 1 85 ? 9.996 4.213 -0.918 1.00 87.56 85 ALA A N 1
ATOM 627 C CA . ALA A 1 85 ? 11.272 4.903 -0.768 1.00 87.56 85 ALA A CA 1
ATOM 628 C C . ALA A 1 85 ? 12.390 4.195 -1.551 1.00 87.56 85 ALA A C 1
ATOM 630 O O . ALA A 1 85 ? 13.123 4.844 -2.290 1.00 87.56 85 ALA A O 1
ATOM 631 N N . LEU A 1 86 ? 12.473 2.863 -1.460 1.00 88.75 86 LEU A N 1
ATOM 632 C CA . LEU A 1 86 ? 13.413 2.062 -2.250 1.00 88.75 86 LEU A CA 1
ATOM 633 C C . LEU A 1 86 ? 13.165 2.202 -3.758 1.00 88.75 86 LEU A C 1
ATOM 635 O O . LEU A 1 86 ? 14.118 2.346 -4.520 1.00 88.75 86 LEU A O 1
ATOM 639 N N . GLY A 1 87 ? 11.900 2.226 -4.182 1.00 87.38 87 GLY A N 1
ATOM 640 C CA . GLY A 1 87 ? 11.522 2.442 -5.578 1.00 87.38 87 GLY A CA 1
ATOM 641 C C . GLY A 1 87 ? 12.041 3.774 -6.124 1.00 87.38 87 GLY A C 1
ATOM 642 O O . GLY A 1 87 ? 12.644 3.812 -7.194 1.00 87.38 87 GLY A O 1
ATOM 643 N N . TYR A 1 88 ? 11.888 4.860 -5.361 1.00 87.31 88 TYR A N 1
ATOM 644 C CA . TYR A 1 88 ? 12.410 6.178 -5.743 1.00 87.31 88 TYR A CA 1
ATOM 645 C C . TYR A 1 88 ? 13.936 6.302 -5.639 1.00 87.31 88 TYR A C 1
ATOM 647 O O . TYR A 1 88 ? 14.521 7.114 -6.352 1.00 87.31 88 TYR A O 1
ATOM 655 N N . LEU A 1 89 ? 14.595 5.497 -4.801 1.00 90.69 89 LEU A N 1
ATOM 656 C CA . LEU A 1 89 ? 16.060 5.419 -4.724 1.00 90.69 89 LEU A CA 1
ATOM 657 C C . LEU A 1 89 ? 16.695 4.669 -5.911 1.00 90.69 89 LEU A C 1
ATOM 659 O O . LEU A 1 89 ? 17.919 4.606 -5.999 1.00 90.69 89 LEU A O 1
ATOM 663 N N . GLY A 1 90 ? 15.886 4.120 -6.824 1.00 84.94 90 GLY A N 1
ATOM 664 C CA . GLY A 1 90 ? 16.350 3.433 -8.031 1.00 84.94 90 GLY A CA 1
ATOM 665 C C . GLY A 1 90 ? 16.357 1.907 -7.931 1.00 84.94 90 GLY A C 1
ATOM 666 O O . GLY A 1 90 ? 16.824 1.244 -8.854 1.00 84.94 90 GLY A O 1
ATOM 667 N N . PHE A 1 91 ? 15.829 1.322 -6.850 1.00 86.62 91 PHE A N 1
ATOM 668 C CA . PHE A 1 91 ? 15.640 -0.126 -6.774 1.00 86.62 91 PHE A CA 1
ATOM 669 C C . PHE A 1 91 ? 14.370 -0.526 -7.532 1.00 86.62 91 PHE A C 1
ATOM 671 O O . PHE A 1 91 ? 13.259 -0.286 -7.062 1.00 86.62 91 PHE A O 1
ATOM 678 N N . GLU A 1 92 ? 14.526 -1.197 -8.676 1.00 78.56 92 GLU A N 1
ATOM 679 C CA . GLU A 1 92 ? 13.417 -1.596 -9.563 1.00 78.56 92 GLU A CA 1
ATOM 680 C C . GLU A 1 92 ? 12.330 -2.424 -8.850 1.00 78.56 92 GLU A C 1
ATOM 682 O O . GLU A 1 92 ? 11.142 -2.316 -9.148 1.00 78.56 92 GLU A O 1
ATOM 687 N N . TRP A 1 93 ? 12.720 -3.212 -7.845 1.00 85.44 93 TRP A N 1
ATOM 688 C CA . TRP A 1 93 ? 11.816 -4.050 -7.056 1.00 85.44 93 TRP A CA 1
ATOM 689 C C . TRP A 1 93 ? 11.131 -3.313 -5.894 1.00 85.44 93 TRP A C 1
ATOM 691 O O . TRP A 1 93 ? 10.240 -3.879 -5.263 1.00 85.44 93 TRP A O 1
ATOM 701 N N . GLY A 1 94 ? 11.501 -2.063 -5.596 1.00 87.38 94 GLY A N 1
ATOM 702 C CA . GLY A 1 94 ? 10.965 -1.320 -4.451 1.00 87.38 94 GLY A CA 1
ATOM 703 C C . GLY A 1 94 ? 9.451 -1.107 -4.535 1.00 87.38 94 GLY A C 1
ATOM 704 O O . GLY A 1 94 ? 8.720 -1.384 -3.582 1.00 87.38 94 GLY A O 1
ATOM 705 N N . PHE A 1 95 ? 8.942 -0.719 -5.707 1.00 85.50 95 PHE A N 1
ATOM 706 C CA . PHE A 1 95 ? 7.499 -0.559 -5.919 1.00 85.50 95 PHE A CA 1
ATOM 707 C C . PHE A 1 95 ? 6.744 -1.894 -5.869 1.00 85.50 95 PHE A C 1
ATOM 709 O O . PHE A 1 95 ? 5.642 -1.958 -5.321 1.00 85.50 95 PHE A O 1
ATOM 716 N N . ALA A 1 96 ? 7.347 -2.977 -6.366 1.00 86.38 96 ALA A N 1
ATOM 717 C CA . ALA A 1 96 ? 6.780 -4.320 -6.253 1.00 86.38 96 ALA A CA 1
ATOM 718 C C . ALA A 1 96 ? 6.731 -4.794 -4.789 1.00 86.38 96 ALA A C 1
ATOM 720 O O . ALA A 1 96 ? 5.734 -5.373 -4.360 1.00 86.38 96 ALA A O 1
ATOM 721 N N . LEU A 1 97 ? 7.761 -4.483 -3.994 1.00 89.00 97 LEU A N 1
ATOM 722 C CA . LEU A 1 97 ? 7.773 -4.732 -2.554 1.00 89.00 97 LEU A CA 1
ATOM 723 C C . LEU A 1 97 ? 6.660 -3.950 -1.853 1.00 89.00 97 LEU A C 1
ATOM 725 O O . LEU A 1 97 ? 5.919 -4.523 -1.060 1.00 89.00 97 LEU A O 1
ATOM 729 N N . ALA A 1 98 ? 6.506 -2.660 -2.162 1.00 88.12 98 ALA A N 1
ATOM 730 C CA . ALA A 1 98 ? 5.422 -1.848 -1.616 1.00 88.12 98 ALA A CA 1
ATOM 731 C C . ALA A 1 98 ? 4.050 -2.456 -1.933 1.00 88.12 98 ALA A C 1
ATOM 733 O O . ALA A 1 98 ? 3.186 -2.522 -1.058 1.00 88.12 98 ALA A O 1
ATOM 734 N N . TYR A 1 99 ? 3.876 -2.955 -3.160 1.00 88.88 99 TYR A N 1
ATOM 735 C CA . TYR A 1 99 ? 2.659 -3.636 -3.583 1.00 88.88 99 TYR A CA 1
ATOM 736 C C . TYR A 1 99 ? 2.417 -4.953 -2.823 1.00 88.88 99 TYR A C 1
ATOM 738 O O . TYR A 1 99 ? 1.310 -5.215 -2.352 1.00 88.88 99 TYR A O 1
ATOM 746 N N . ALA A 1 100 ? 3.454 -5.766 -2.622 1.00 88.44 100 ALA A N 1
ATOM 747 C CA . ALA A 1 100 ? 3.355 -6.986 -1.823 1.00 88.44 100 ALA A CA 1
ATOM 748 C C . ALA A 1 100 ? 3.011 -6.687 -0.351 1.00 88.44 100 ALA A C 1
ATOM 750 O O . ALA A 1 100 ? 2.208 -7.388 0.265 1.00 88.44 100 ALA A O 1
ATOM 751 N N . LEU A 1 101 ? 3.579 -5.617 0.211 1.00 88.44 101 LEU A N 1
ATOM 752 C CA . LEU A 1 101 ? 3.345 -5.218 1.597 1.00 88.44 101 LEU A CA 1
ATOM 753 C C . LEU A 1 101 ? 1.925 -4.685 1.819 1.00 88.44 101 LEU A C 1
ATOM 755 O O . LEU A 1 101 ? 1.334 -4.990 2.855 1.00 88.44 101 LEU A O 1
ATOM 759 N N . ILE A 1 102 ? 1.337 -3.956 0.860 1.00 86.31 102 ILE A N 1
ATOM 760 C CA . ILE A 1 102 ? -0.081 -3.576 0.972 1.00 86.31 102 ILE A CA 1
ATOM 761 C C . ILE A 1 102 ? -1.008 -4.792 0.872 1.00 86.31 102 ILE A C 1
ATOM 763 O O . ILE A 1 102 ? -1.984 -4.870 1.617 1.00 86.31 102 ILE A O 1
ATOM 767 N N . TRP A 1 103 ? -0.677 -5.785 0.043 1.00 88.38 103 TRP A N 1
ATOM 768 C CA . TRP A 1 103 ? -1.395 -7.062 0.024 1.00 88.38 103 TRP A CA 1
ATOM 769 C C . TRP A 1 103 ? -1.320 -7.789 1.368 1.00 88.38 103 TRP A C 1
ATOM 771 O O . TRP A 1 103 ? -2.343 -8.252 1.870 1.00 88.38 103 TRP A O 1
ATOM 781 N N . ALA A 1 104 ? -0.137 -7.847 1.984 1.00 86.25 104 ALA A N 1
ATOM 782 C CA . ALA A 1 104 ? 0.037 -8.439 3.307 1.00 86.25 104 ALA A CA 1
ATOM 783 C C . ALA A 1 104 ? -0.782 -7.698 4.379 1.00 86.25 104 ALA A C 1
ATOM 785 O O . ALA A 1 104 ? -1.428 -8.337 5.210 1.00 86.25 104 ALA A O 1
ATOM 786 N N . ALA A 1 105 ? -0.811 -6.362 4.335 1.00 82.25 105 ALA A N 1
ATOM 787 C CA . ALA A 1 105 ? -1.612 -5.549 5.246 1.00 82.25 105 ALA A CA 1
ATOM 788 C C . ALA A 1 105 ? -3.117 -5.778 5.071 1.00 82.25 105 ALA A C 1
ATOM 790 O O . ALA A 1 105 ? -3.836 -5.955 6.057 1.00 82.25 105 ALA A O 1
ATOM 791 N N . PHE A 1 10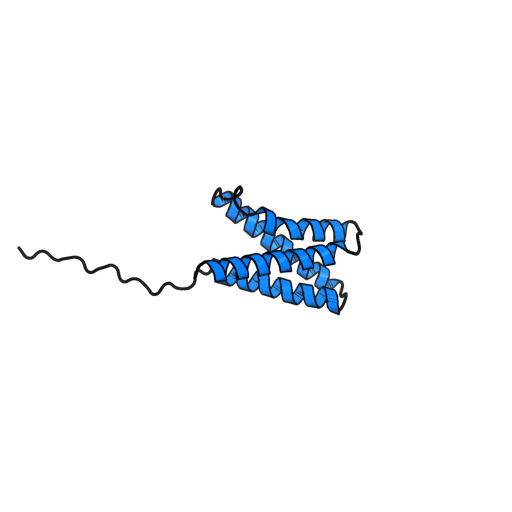6 ? -3.582 -5.844 3.824 1.00 84.00 106 PHE A N 1
ATOM 792 C CA . PHE A 1 106 ? -4.971 -6.149 3.505 1.00 84.00 106 PHE A CA 1
ATOM 793 C C . PHE A 1 106 ? -5.363 -7.556 3.969 1.00 84.00 106 PHE A C 1
ATOM 795 O O . PHE A 1 106 ? -6.382 -7.727 4.636 1.00 84.00 106 PHE A O 1
ATOM 802 N N . LEU A 1 107 ? -4.534 -8.566 3.693 1.00 86.88 107 LEU A N 1
ATOM 803 C CA . LEU A 1 107 ? -4.797 -9.938 4.120 1.00 86.88 107 LEU A CA 1
ATOM 804 C C . LEU A 1 107 ? -4.806 -10.062 5.649 1.00 86.88 107 LEU A C 1
ATOM 806 O O . LEU A 1 107 ? -5.681 -10.724 6.202 1.00 86.88 107 LEU A O 1
ATOM 810 N N . HIS A 1 108 ? -3.884 -9.383 6.339 1.00 82.38 108 HIS A N 1
ATOM 811 C CA . HIS A 1 108 ? -3.883 -9.297 7.798 1.00 82.38 108 HIS A CA 1
ATOM 812 C C . HIS A 1 108 ? -5.188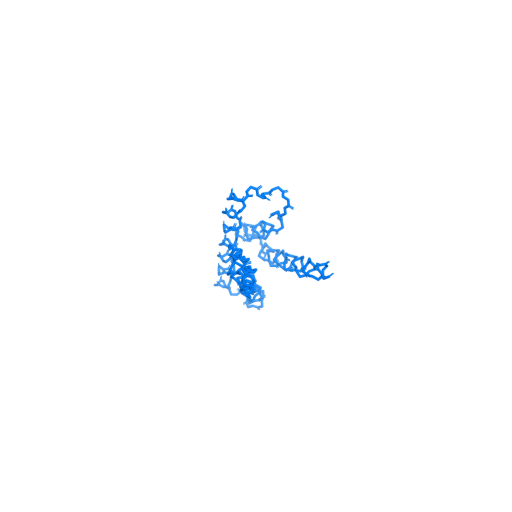 -8.677 8.329 1.00 82.38 108 HIS A C 1
ATOM 814 O O . HIS A 1 108 ? -5.755 -9.188 9.295 1.00 82.38 108 HIS A O 1
ATOM 820 N N . PHE A 1 109 ? -5.701 -7.620 7.690 1.00 79.31 109 PHE A N 1
ATOM 821 C CA . PHE A 1 109 ? -6.990 -7.017 8.041 1.00 79.31 109 PHE A CA 1
ATOM 822 C C . PHE A 1 109 ? -8.165 -7.990 7.840 1.00 79.31 109 PHE A C 1
ATOM 824 O O . PHE A 1 109 ? -8.957 -8.185 8.762 1.00 79.31 109 PHE A O 1
ATOM 831 N N . VAL A 1 110 ? -8.242 -8.662 6.686 1.00 83.69 110 VAL A N 1
ATOM 832 C CA . VAL A 1 110 ? -9.284 -9.666 6.395 1.00 83.69 110 VAL A CA 1
ATOM 833 C C . VAL A 1 110 ? -9.235 -10.818 7.401 1.00 83.69 110 VAL A C 1
ATOM 835 O O . VAL A 1 110 ? -10.262 -11.200 7.957 1.00 83.69 110 VAL A O 1
ATOM 838 N N . TRP A 1 111 ? -8.041 -11.338 7.691 1.00 82.81 111 TRP A N 1
ATOM 839 C CA . TRP A 1 111 ? -7.832 -12.406 8.668 1.00 82.81 111 TRP A CA 1
ATOM 840 C C . TRP A 1 111 ? -8.305 -12.009 10.071 1.00 82.81 111 TRP A C 1
ATOM 842 O O . TRP A 1 111 ? -9.015 -12.766 10.733 1.00 82.81 111 TRP A O 1
ATOM 852 N N . ARG A 1 112 ? -7.971 -10.791 10.516 1.00 77.00 112 ARG A N 1
ATOM 853 C CA . ARG A 1 112 ? -8.446 -10.246 11.795 1.00 77.00 112 ARG A CA 1
ATOM 854 C C . ARG A 1 112 ? -9.967 -10.108 11.831 1.00 77.00 112 ARG A C 1
ATOM 856 O O . ARG A 1 112 ? -10.557 -10.459 12.846 1.00 77.00 112 ARG A O 1
ATOM 863 N N . GLY A 1 113 ? -10.588 -9.661 10.739 1.00 73.81 113 GLY A N 1
ATOM 864 C CA . GLY A 1 113 ? -12.045 -9.571 10.628 1.00 73.81 113 GLY A CA 1
ATOM 865 C C . GLY A 1 113 ? -12.745 -10.933 10.683 1.00 73.81 113 GLY A C 1
ATOM 866 O O . GLY A 1 113 ? -13.819 -11.045 11.264 1.00 73.81 113 GLY A O 1
ATOM 867 N N . LEU A 1 114 ? -12.130 -11.986 10.135 1.00 78.62 114 LEU A N 1
ATOM 868 C CA . LEU A 1 114 ? -12.668 -13.351 10.192 1.00 78.62 114 LEU A CA 1
ATOM 869 C C . LEU A 1 114 ? -12.546 -13.985 11.585 1.00 78.62 114 LEU A C 1
ATOM 871 O O . LEU A 1 114 ? -13.439 -14.726 11.983 1.00 78.62 114 LEU A O 1
ATOM 875 N N . LEU A 1 115 ? -11.469 -13.696 12.323 1.00 74.12 115 LEU A N 1
ATOM 876 C CA . LEU A 1 115 ? -11.234 -14.218 13.678 1.00 74.12 115 LEU A CA 1
ATOM 877 C C . LEU A 1 115 ? -12.087 -13.554 14.767 1.00 74.12 115 LEU A C 1
ATOM 879 O O . LEU A 1 115 ? -12.188 -14.093 15.863 1.00 74.12 115 LEU A O 1
ATOM 883 N N . GLN A 1 116 ? -12.654 -12.377 14.499 1.00 58.44 116 GLN A N 1
ATOM 884 C CA . GLN A 1 116 ? -13.537 -11.665 15.431 1.00 58.44 116 GLN A CA 1
ATOM 885 C C . GLN A 1 116 ? -15.020 -12.061 15.283 1.00 58.44 116 GLN A C 1
ATOM 887 O O . GLN A 1 116 ? -15.883 -11.353 15.800 1.00 58.44 116 GLN A O 1
ATOM 892 N N . LYS A 1 117 ? -15.311 -13.166 14.579 1.00 47.41 117 LYS A N 1
ATOM 893 C CA . LYS A 1 117 ? -16.638 -13.798 14.531 1.00 47.41 117 LYS A CA 1
ATOM 894 C C . LYS A 1 117 ? -16.901 -14.695 15.732 1.00 47.41 117 LYS A C 1
ATOM 896 O O . LYS A 1 117 ? -15.961 -15.404 16.152 1.00 47.41 117 LYS A O 1
#

pLDDT: mean 76.42, std 13.12, range [42.41, 90.94]

Foldseek 3Di:
DDDDDDDDPDPPPPDDDVVCVVLVVLLVVLLVLLVVCVPPVDPVSLVVSLVSLVVSLVVLVVCCVVVVVVPDDCVLSCQLNQLNVCVVVPNVCSSVRSSVSSVVVVVVVVVVVVVVD